Protein AF-A0A1S6QIV7-F1 (afdb_monomer_lite)

pLDDT: mean 93.59, std 6.15, range [60.75, 98.25]

Radius of gyration: 17.31 Å; chains: 1; bounding box: 36×32×49 Å

Sequence (116 aa):
MNVKSISDIPGWMFYPIKMWAVKDNFNFNFLVGMGMILLVLSFIAVWILVKRIGHPDERTSEIYLKAMSNALVVILVCEIIFPSTYLVNQFKLYKYGFAMIASAVYLFIRYRKEMR

Organism: NCBI:txid1138822

Structure (mmCIF, N/CA/C/O backbone):
data_AF-A0A1S6QIV7-F1
#
_entry.id   AF-A0A1S6QIV7-F1
#
loop_
_atom_site.group_PDB
_atom_site.id
_atom_site.type_symbol
_atom_site.label_atom_id
_atom_site.label_alt_id
_atom_site.label_comp_id
_atom_site.label_asym_id
_atom_site.label_entity_id
_atom_site.label_seq_id
_atom_site.pdbx_PDB_ins_code
_atom_site.Cartn_x
_atom_site.Cartn_y
_atom_site.Cartn_z
_atom_site.occupancy
_atom_site.B_iso_or_equiv
_atom_site.auth_seq_id
_atom_site.auth_comp_id
_atom_site.auth_asym_id
_atom_site.auth_atom_id
_atom_site.pdbx_PDB_model_num
ATOM 1 N N . MET A 1 1 ? 9.246 -10.894 -20.831 1.00 67.62 1 MET A N 1
ATOM 2 C CA . MET A 1 1 ? 9.967 -11.622 -19.762 1.00 67.62 1 MET A CA 1
ATOM 3 C C . MET A 1 1 ? 9.535 -13.078 -19.822 1.00 67.62 1 MET A C 1
ATOM 5 O O . MET A 1 1 ? 8.344 -13.302 -19.984 1.00 67.62 1 MET A O 1
ATOM 9 N N . ASN A 1 2 ? 10.468 -14.033 -19.798 1.00 76.06 2 ASN A N 1
ATOM 10 C CA . ASN A 1 2 ? 10.139 -15.463 -19.824 1.00 76.06 2 ASN A CA 1
ATOM 11 C C . ASN A 1 2 ? 10.109 -15.986 -18.380 1.00 76.06 2 ASN A C 1
ATOM 13 O O . ASN A 1 2 ? 11.046 -15.703 -17.636 1.00 76.06 2 ASN A O 1
ATOM 17 N N . VAL A 1 3 ? 9.041 -16.679 -17.988 1.00 82.56 3 VAL A N 1
ATOM 18 C CA . VAL A 1 3 ? 8.856 -17.205 -16.626 1.00 82.56 3 VAL A CA 1
ATOM 19 C C . VAL A 1 3 ? 9.515 -18.578 -16.562 1.00 82.56 3 VAL A C 1
ATOM 21 O O . VAL A 1 3 ? 9.069 -19.499 -17.241 1.00 82.56 3 VAL A O 1
ATOM 24 N N . LYS A 1 4 ? 10.593 -18.713 -15.783 1.00 84.19 4 LYS A N 1
ATOM 25 C CA . LYS A 1 4 ? 11.322 -19.983 -15.615 1.00 84.19 4 LYS A CA 1
ATOM 26 C C . LYS A 1 4 ? 11.082 -20.612 -14.244 1.00 84.19 4 LYS A C 1
ATOM 28 O O . LYS A 1 4 ? 11.223 -21.820 -14.097 1.00 84.19 4 LYS A O 1
ATOM 33 N N . S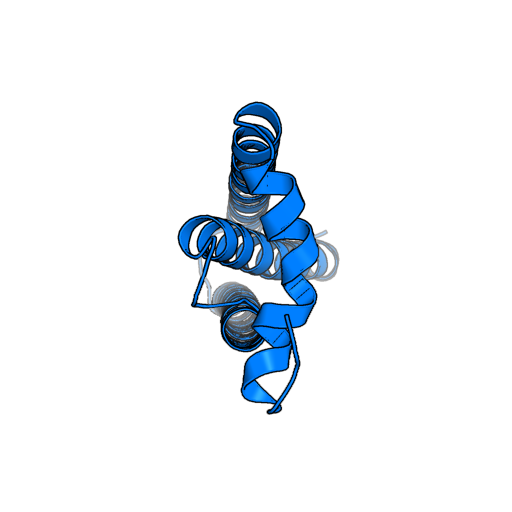ER A 1 5 ? 10.721 -19.800 -13.254 1.00 85.75 5 SER A N 1
ATOM 34 C CA . SER A 1 5 ? 10.485 -20.205 -11.868 1.00 85.75 5 SER A CA 1
ATOM 35 C C . SER A 1 5 ? 9.323 -19.421 -11.249 1.00 85.75 5 SER A C 1
ATOM 37 O O . SER A 1 5 ? 8.981 -18.330 -11.707 1.00 85.75 5 SER A O 1
ATOM 39 N N . ILE A 1 6 ? 8.753 -19.940 -10.155 1.00 82.62 6 ILE A N 1
ATOM 40 C CA . ILE A 1 6 ? 7.746 -19.243 -9.332 1.00 82.62 6 ILE A CA 1
ATOM 41 C C . ILE A 1 6 ? 8.281 -17.885 -8.846 1.00 82.62 6 ILE A C 1
ATOM 43 O O . ILE A 1 6 ? 7.536 -16.910 -8.780 1.00 82.62 6 ILE A O 1
ATOM 47 N N . SER A 1 7 ? 9.589 -17.788 -8.592 1.00 83.69 7 SER A N 1
ATOM 48 C CA . SER A 1 7 ? 10.262 -16.535 -8.224 1.00 83.69 7 SER A CA 1
ATOM 49 C C . SER A 1 7 ? 10.191 -15.448 -9.305 1.00 83.69 7 SER A C 1
ATOM 51 O O . SER A 1 7 ? 10.347 -14.271 -8.990 1.00 83.69 7 SER A O 1
ATOM 53 N N . ASP A 1 8 ? 9.942 -15.812 -10.568 1.00 86.38 8 ASP A N 1
ATOM 54 C CA . ASP A 1 8 ? 9.854 -14.859 -11.681 1.00 86.38 8 ASP A CA 1
ATOM 55 C C . ASP A 1 8 ? 8.446 -14.268 -11.837 1.00 86.38 8 ASP A C 1
ATOM 57 O O . ASP A 1 8 ? 8.273 -13.274 -12.546 1.00 86.38 8 ASP A O 1
ATOM 61 N N . ILE A 1 9 ? 7.437 -14.858 -11.181 1.00 88.00 9 ILE A N 1
ATOM 62 C CA . ILE A 1 9 ? 6.028 -14.470 -11.329 1.00 88.00 9 ILE A CA 1
ATOM 63 C C . ILE A 1 9 ? 5.797 -13.004 -10.927 1.00 88.00 9 ILE A C 1
ATOM 65 O O . ILE A 1 9 ? 5.221 -12.281 -11.744 1.00 88.00 9 ILE A O 1
ATOM 69 N N . PRO A 1 10 ? 6.278 -12.502 -9.766 1.00 87.19 10 PRO A N 1
ATOM 70 C CA . PRO A 1 10 ? 6.180 -11.079 -9.420 1.00 87.19 10 PRO A CA 1
ATOM 71 C C . PRO A 1 10 ? 6.758 -10.155 -10.502 1.00 87.19 10 PRO A C 1
ATOM 73 O O . PRO A 1 10 ? 6.118 -9.202 -10.946 1.00 87.19 10 PRO A O 1
ATOM 76 N N . GLY A 1 11 ? 7.962 -10.470 -10.988 1.00 89.31 11 GLY A N 1
ATOM 77 C CA . GLY A 1 11 ? 8.642 -9.694 -12.028 1.00 89.31 11 GLY A CA 1
ATOM 78 C C . GLY A 1 11 ? 7.954 -9.756 -13.391 1.00 89.31 11 GLY A C 1
ATOM 79 O O . GLY A 1 11 ? 8.050 -8.818 -14.173 1.00 89.31 11 GLY A O 1
ATOM 80 N N . TRP A 1 12 ? 7.245 -10.837 -13.698 1.00 91.44 12 TRP A N 1
ATOM 81 C CA . TRP A 1 12 ? 6.476 -10.945 -14.932 1.00 91.44 12 TRP A CA 1
ATOM 82 C C . TRP A 1 12 ? 5.130 -10.217 -14.832 1.00 91.44 12 TRP A C 1
ATOM 84 O O . TRP A 1 12 ? 4.778 -9.455 -15.733 1.00 91.44 12 TRP A O 1
ATOM 94 N N . MET A 1 13 ? 4.419 -10.378 -13.713 1.00 92.25 13 MET A N 1
ATOM 95 C CA . MET A 1 13 ? 3.088 -9.808 -13.484 1.00 92.25 13 MET A CA 1
ATOM 96 C C . MET A 1 13 ? 3.087 -8.277 -13.559 1.00 92.25 13 MET A C 1
ATOM 98 O O . MET A 1 13 ? 2.193 -7.678 -14.152 1.00 92.25 13 MET A O 1
ATOM 102 N N . PHE A 1 14 ? 4.122 -7.634 -13.016 1.00 93.62 14 PHE A N 1
ATOM 103 C CA . PHE A 1 14 ? 4.255 -6.175 -13.025 1.00 93.62 14 PHE A CA 1
ATOM 104 C C . PHE A 1 14 ? 5.084 -5.639 -14.202 1.00 93.62 14 PHE A C 1
ATOM 106 O O . PHE A 1 14 ? 5.338 -4.434 -14.286 1.00 93.62 14 PHE A O 1
ATOM 113 N N . TYR A 1 15 ? 5.531 -6.506 -15.114 1.00 93.69 15 TYR A N 1
ATOM 114 C CA . TYR A 1 15 ? 6.345 -6.102 -16.259 1.00 93.69 15 TYR A CA 1
ATOM 115 C C . TYR A 1 15 ? 5.628 -5.108 -17.191 1.00 93.69 15 TYR A C 1
ATOM 117 O O . TYR A 1 15 ? 6.270 -4.150 -17.626 1.00 93.69 15 TYR A O 1
ATOM 125 N N . PRO A 1 16 ? 4.313 -5.238 -17.470 1.00 94.75 16 PRO A N 1
ATOM 126 C CA . PRO A 1 16 ? 3.597 -4.247 -18.274 1.00 94.75 16 PRO A CA 1
ATOM 127 C C . PRO A 1 16 ? 3.629 -2.842 -17.656 1.00 94.75 16 PRO A C 1
ATOM 129 O O . PRO A 1 16 ? 3.856 -1.869 -18.372 1.00 94.75 16 PRO A O 1
ATOM 132 N N . ILE A 1 17 ? 3.496 -2.734 -16.326 1.00 94.50 17 ILE A N 1
ATOM 133 C CA . ILE A 1 17 ? 3.583 -1.451 -15.605 1.00 94.50 17 ILE A CA 1
ATOM 134 C C . ILE A 1 17 ? 4.979 -0.848 -15.754 1.00 94.50 17 ILE A C 1
ATOM 136 O O . ILE A 1 17 ? 5.102 0.350 -15.993 1.00 94.50 17 ILE A O 1
ATOM 140 N N . LYS A 1 18 ? 6.033 -1.671 -15.680 1.00 94.88 18 LYS A N 1
ATOM 141 C CA . LYS A 1 18 ? 7.404 -1.220 -15.948 1.00 94.88 18 LYS A CA 1
ATOM 142 C C . LYS A 1 18 ? 7.536 -0.634 -17.349 1.00 94.88 18 LYS A C 1
ATOM 144 O O . LYS A 1 18 ? 8.048 0.471 -17.497 1.00 94.88 18 LYS A O 1
ATOM 149 N N . MET A 1 19 ? 7.097 -1.375 -18.364 1.00 96.38 19 MET A N 1
ATOM 150 C CA . MET A 1 19 ? 7.224 -0.946 -19.758 1.00 96.38 19 MET A CA 1
ATOM 151 C C . MET A 1 19 ? 6.450 0.344 -20.021 1.00 96.38 19 MET A C 1
ATOM 153 O O . MET A 1 19 ? 6.955 1.229 -20.704 1.00 96.38 19 MET A O 1
ATOM 157 N N . TRP A 1 20 ? 5.261 0.473 -19.435 1.00 97.00 20 TRP A N 1
ATOM 158 C CA . TRP A 1 20 ? 4.457 1.685 -19.524 1.00 97.00 20 TRP A CA 1
ATOM 159 C C . TRP A 1 20 ? 5.119 2.878 -18.817 1.00 97.00 20 TRP A C 1
ATOM 161 O O . TRP A 1 20 ? 5.252 3.946 -19.412 1.00 97.00 20 TRP A O 1
ATOM 171 N N . ALA A 1 21 ? 5.604 2.689 -17.587 1.00 95.88 21 ALA A N 1
ATOM 172 C CA . ALA A 1 21 ? 6.214 3.757 -16.798 1.00 95.88 21 ALA A CA 1
ATOM 173 C C . ALA A 1 21 ? 7.535 4.261 -17.396 1.00 95.88 21 ALA A C 1
ATOM 175 O O . ALA A 1 21 ? 7.817 5.447 -17.324 1.00 95.88 21 ALA A O 1
ATOM 176 N N . VAL A 1 22 ? 8.343 3.378 -17.993 1.00 94.56 22 VAL A N 1
ATOM 177 C CA . VAL A 1 22 ? 9.641 3.743 -18.595 1.00 94.56 22 VAL A CA 1
ATOM 178 C C . VAL A 1 22 ? 9.484 4.340 -20.000 1.00 94.56 22 VAL A C 1
ATOM 180 O O . VAL A 1 22 ? 10.423 4.944 -20.509 1.00 94.56 22 VAL A O 1
ATOM 183 N N . LYS A 1 23 ? 8.308 4.200 -20.629 1.00 96.44 23 LYS A N 1
ATOM 184 C CA . LYS A 1 23 ? 8.055 4.687 -21.993 1.00 96.44 23 LYS A CA 1
ATOM 185 C C . LYS A 1 23 ? 8.333 6.185 -22.145 1.00 96.44 23 LYS A C 1
ATOM 187 O O . LYS A 1 23 ? 8.876 6.597 -23.165 1.00 96.44 23 LYS A O 1
ATOM 192 N N . ASP A 1 24 ? 7.954 6.980 -21.151 1.00 95.44 24 ASP A N 1
ATOM 193 C CA . ASP A 1 24 ? 8.199 8.416 -21.118 1.00 95.44 24 ASP A CA 1
ATOM 194 C C . ASP A 1 24 ? 8.170 8.946 -19.673 1.00 95.44 24 ASP A C 1
ATOM 196 O O . ASP A 1 24 ? 7.650 8.310 -18.750 1.00 95.44 24 ASP A O 1
ATOM 200 N N . ASN A 1 25 ? 8.734 10.140 -19.477 1.00 96.50 25 ASN A N 1
ATOM 201 C CA . ASN A 1 25 ? 8.804 10.782 -18.162 1.00 96.50 25 ASN A CA 1
ATOM 202 C C . ASN A 1 25 ? 7.418 11.121 -17.596 1.00 96.50 25 ASN A C 1
ATOM 204 O O . ASN A 1 25 ? 7.258 11.198 -16.379 1.00 96.50 25 ASN A O 1
ATOM 208 N N . PHE A 1 26 ? 6.420 11.336 -18.458 1.00 97.56 26 PHE A N 1
ATOM 209 C CA . PHE A 1 26 ? 5.068 11.663 -18.022 1.00 97.56 26 PHE A CA 1
ATOM 210 C C . PHE A 1 26 ? 4.423 10.467 -17.313 1.00 97.56 26 PHE A C 1
ATOM 212 O O . PHE A 1 26 ? 3.942 10.620 -16.194 1.00 97.56 26 PHE A O 1
ATOM 219 N N . ASN A 1 27 ? 4.499 9.268 -17.891 1.00 97.62 27 ASN A N 1
ATOM 220 C CA . ASN A 1 27 ? 3.973 8.036 -17.303 1.00 97.62 27 ASN A CA 1
ATOM 221 C C . ASN A 1 27 ? 4.685 7.695 -15.993 1.00 97.62 27 ASN A C 1
ATOM 223 O O . ASN A 1 27 ? 4.039 7.325 -15.011 1.00 97.62 27 ASN A O 1
ATOM 227 N N . PHE A 1 28 ? 6.010 7.863 -15.945 1.00 96.88 28 PHE A N 1
ATOM 228 C CA . PHE A 1 28 ? 6.766 7.681 -14.708 1.00 96.88 28 PHE A CA 1
ATOM 229 C C . PHE A 1 28 ? 6.301 8.644 -13.608 1.00 96.88 28 PHE A C 1
ATOM 231 O O . PHE A 1 28 ? 5.997 8.217 -12.492 1.00 96.88 28 PHE A O 1
ATOM 238 N N . ASN A 1 29 ? 6.194 9.937 -13.924 1.00 97.50 29 ASN A N 1
ATOM 239 C CA . ASN A 1 29 ? 5.727 10.948 -12.977 1.00 97.50 29 ASN A CA 1
ATOM 240 C C . ASN A 1 29 ? 4.276 10.707 -12.558 1.00 97.50 29 ASN A C 1
ATOM 242 O O . ASN A 1 29 ? 3.933 10.927 -11.400 1.00 97.50 29 ASN A O 1
ATOM 246 N N . PHE A 1 30 ? 3.439 10.204 -13.462 1.00 97.25 30 PHE A N 1
ATOM 247 C CA . PHE A 1 30 ? 2.063 9.834 -13.162 1.00 97.25 30 PHE A CA 1
ATOM 248 C C . PHE A 1 30 ? 1.994 8.656 -12.182 1.00 97.25 30 PHE A C 1
ATOM 250 O O . PHE A 1 30 ? 1.246 8.713 -11.207 1.00 97.25 30 PHE A O 1
ATOM 257 N N . LEU A 1 31 ? 2.824 7.622 -12.376 1.00 97.44 31 LEU A N 1
ATOM 258 C CA . LEU A 1 31 ? 2.952 6.502 -11.438 1.00 97.44 31 LEU A CA 1
ATOM 259 C C . LEU A 1 31 ? 3.356 6.999 -10.042 1.00 97.44 31 LEU A C 1
ATOM 261 O O . LEU A 1 31 ? 2.715 6.679 -9.044 1.00 97.44 31 LEU A O 1
ATOM 265 N N . VAL A 1 32 ? 4.400 7.824 -9.964 1.00 97.44 32 VAL A N 1
ATOM 266 C CA . VAL A 1 32 ? 4.864 8.379 -8.684 1.00 97.44 32 VAL A CA 1
ATOM 267 C C . VAL A 1 32 ? 3.789 9.269 -8.054 1.00 97.44 32 VAL A C 1
ATOM 269 O O . VAL A 1 32 ? 3.492 9.124 -6.870 1.00 97.44 32 VAL A O 1
ATOM 272 N N . GLY A 1 33 ? 3.170 10.151 -8.839 1.00 97.88 33 GLY A N 1
ATOM 273 C CA . GLY A 1 33 ? 2.141 11.083 -8.384 1.00 97.88 33 GLY A CA 1
ATOM 274 C C . GLY A 1 33 ? 0.922 10.373 -7.802 1.00 97.88 33 GLY A C 1
ATOM 275 O O . GLY A 1 33 ? 0.487 10.708 -6.702 1.00 97.88 33 GLY A O 1
ATOM 276 N N . MET A 1 34 ? 0.419 9.335 -8.474 1.00 97.25 34 MET A N 1
ATOM 277 C CA . MET A 1 34 ? -0.671 8.513 -7.941 1.00 97.25 34 MET A CA 1
ATOM 278 C C . MET A 1 34 ? -0.279 7.806 -6.643 1.00 97.25 34 MET A C 1
ATOM 280 O O . MET A 1 34 ? -1.066 7.792 -5.697 1.00 97.25 34 MET A O 1
ATOM 284 N N . GLY A 1 35 ? 0.931 7.242 -6.572 1.00 97.38 35 GLY A N 1
ATOM 285 C CA . GLY A 1 35 ? 1.435 6.621 -5.346 1.00 97.38 35 GLY A CA 1
ATOM 286 C C . GLY A 1 35 ? 1.524 7.612 -4.181 1.00 97.38 35 GLY A C 1
ATOM 287 O O . GLY A 1 35 ? 1.161 7.276 -3.054 1.00 97.38 35 GLY A O 1
ATOM 288 N N . MET A 1 36 ? 1.936 8.854 -4.450 1.00 97.75 36 MET A N 1
ATOM 289 C CA . MET A 1 36 ? 2.011 9.913 -3.440 1.00 97.75 36 MET A CA 1
ATOM 290 C C . MET A 1 36 ? 0.624 10.332 -2.955 1.00 97.75 36 MET A C 1
ATOM 292 O O . MET A 1 36 ? 0.410 10.428 -1.749 1.00 97.75 36 MET A O 1
ATOM 296 N N . ILE A 1 37 ? -0.334 10.526 -3.867 1.00 98.19 37 ILE A N 1
ATOM 297 C CA . ILE A 1 37 ? -1.724 10.843 -3.509 1.00 98.19 37 ILE A CA 1
ATOM 298 C C . ILE A 1 37 ? -2.315 9.721 -2.649 1.00 98.19 37 ILE A C 1
ATOM 300 O O . ILE A 1 37 ? -2.904 9.997 -1.606 1.00 98.19 37 ILE A O 1
ATOM 304 N N . LEU A 1 38 ? -2.109 8.459 -3.038 1.00 97.88 38 LEU A N 1
ATOM 305 C CA . LEU A 1 38 ? -2.555 7.294 -2.274 1.00 97.88 38 LEU A CA 1
ATOM 306 C C . LEU A 1 38 ? -1.989 7.308 -0.847 1.00 97.88 38 LEU A C 1
ATOM 308 O O . LEU A 1 38 ? -2.736 7.158 0.122 1.00 97.88 38 LEU A O 1
ATOM 312 N N . LEU A 1 39 ? -0.676 7.513 -0.708 1.00 97.19 39 LEU A N 1
ATOM 313 C CA . LEU A 1 39 ? -0.015 7.549 0.593 1.00 97.19 39 LEU A CA 1
ATOM 314 C C . LEU A 1 39 ? -0.546 8.701 1.458 1.00 97.19 39 LEU A C 1
ATOM 316 O O . LEU A 1 39 ? -0.911 8.485 2.609 1.00 97.19 39 LEU A O 1
ATOM 320 N N . VAL A 1 40 ? -0.646 9.910 0.905 1.00 98.19 40 VAL A N 1
ATOM 321 C CA . VAL A 1 40 ? -1.100 11.093 1.650 1.00 98.19 40 VAL A CA 1
ATOM 322 C C . VAL A 1 40 ? -2.558 10.948 2.086 1.00 98.19 40 VAL A C 1
ATOM 324 O O . VAL A 1 40 ? -2.868 11.160 3.257 1.00 98.19 40 VAL A O 1
ATOM 327 N N . LEU A 1 41 ? -3.457 10.544 1.185 1.00 98.25 41 LEU A N 1
ATOM 328 C CA . LEU A 1 41 ? -4.874 10.375 1.517 1.00 98.25 41 LEU A CA 1
ATOM 329 C C . LEU A 1 41 ? -5.090 9.261 2.544 1.00 98.25 41 LEU A C 1
ATOM 331 O O . LEU A 1 41 ? -5.881 9.428 3.473 1.00 98.25 41 LEU A O 1
ATOM 335 N N . SER A 1 42 ? -4.371 8.144 2.412 1.00 97.69 42 SER A N 1
ATOM 336 C CA . SER A 1 42 ? -4.454 7.047 3.379 1.00 97.69 42 SER A CA 1
ATOM 337 C C . SER A 1 42 ? -3.920 7.448 4.756 1.00 97.69 42 SER A C 1
ATOM 339 O O . SER A 1 42 ? -4.569 7.163 5.764 1.00 97.69 42 SER A O 1
ATOM 341 N N . PHE A 1 43 ? -2.815 8.193 4.813 1.00 97.75 43 PHE A N 1
ATOM 342 C CA . PHE A 1 43 ? -2.287 8.748 6.056 1.00 97.75 43 PHE A CA 1
ATOM 343 C C . PHE A 1 43 ? -3.281 9.703 6.727 1.00 97.75 43 PHE A C 1
ATOM 345 O O . PHE A 1 43 ? -3.567 9.560 7.916 1.00 97.75 43 PHE A O 1
ATOM 352 N N . ILE A 1 44 ? -3.855 10.643 5.965 1.00 98.25 44 ILE A N 1
ATOM 353 C CA . ILE A 1 44 ? -4.867 11.582 6.471 1.00 98.25 44 ILE A CA 1
ATOM 354 C C . ILE A 1 44 ? -6.078 10.815 7.019 1.00 98.25 44 ILE A C 1
ATOM 356 O O . ILE A 1 44 ? -6.569 11.143 8.099 1.00 98.25 44 ILE A O 1
ATOM 360 N N . ALA A 1 45 ? -6.539 9.771 6.324 1.00 97.75 45 ALA A N 1
ATOM 361 C CA . ALA A 1 45 ? -7.659 8.952 6.778 1.00 97.75 45 ALA A CA 1
ATOM 362 C C . ALA A 1 45 ? -7.368 8.261 8.121 1.00 97.75 45 ALA A C 1
ATOM 364 O O . ALA A 1 45 ? -8.183 8.354 9.041 1.00 97.75 45 ALA A O 1
ATOM 365 N N . VAL A 1 46 ? -6.196 7.628 8.265 1.00 97.62 46 VAL A N 1
ATOM 366 C CA . VAL A 1 46 ? -5.762 7.033 9.541 1.00 97.62 46 VAL A CA 1
ATOM 367 C C . VAL A 1 46 ? -5.698 8.100 10.630 1.00 97.62 46 VAL A C 1
ATOM 369 O O . VAL A 1 46 ? -6.248 7.900 11.709 1.00 97.62 46 VAL A O 1
ATOM 372 N N . TRP A 1 47 ? -5.091 9.254 10.350 1.00 97.19 47 TRP A N 1
ATOM 373 C CA . TRP A 1 47 ? -4.946 10.337 11.322 1.00 97.19 47 TRP A CA 1
ATOM 374 C C . TRP A 1 47 ? -6.294 10.865 11.828 1.00 97.19 47 TRP A C 1
ATOM 376 O O . TRP A 1 47 ? -6.481 11.021 13.036 1.00 97.19 47 TRP A O 1
ATOM 386 N N . ILE A 1 48 ? -7.259 11.085 10.928 1.00 97.31 48 ILE A N 1
ATOM 387 C CA . ILE A 1 48 ? -8.623 11.495 11.294 1.00 97.31 48 ILE A CA 1
ATOM 388 C C . ILE A 1 48 ? -9.284 10.429 12.174 1.00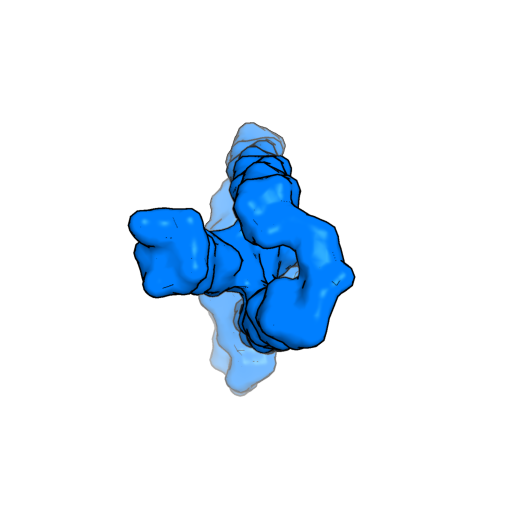 97.31 48 ILE A C 1
ATOM 390 O O . ILE A 1 48 ? -9.911 10.771 13.176 1.00 97.31 48 ILE A O 1
ATOM 394 N N . LEU A 1 49 ? -9.157 9.147 11.819 1.00 96.25 49 LEU A N 1
ATOM 395 C CA . LEU A 1 49 ? -9.782 8.048 12.559 1.00 96.25 49 LEU A CA 1
ATOM 396 C C . LEU A 1 49 ? -9.173 7.863 13.947 1.00 96.25 49 LEU A C 1
ATOM 398 O O . LEU A 1 49 ? -9.919 7.754 14.913 1.00 96.25 49 LEU A O 1
ATOM 402 N N . VAL A 1 50 ? -7.846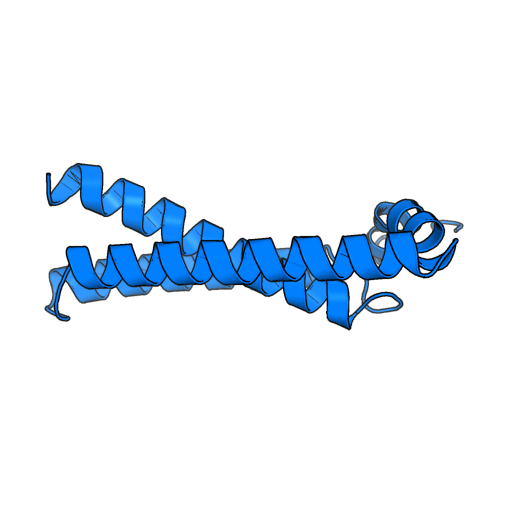 7.909 14.065 1.00 94.94 50 VAL A N 1
ATOM 403 C CA . VAL A 1 50 ? -7.147 7.863 15.357 1.00 94.94 50 VAL A CA 1
ATOM 404 C C . VAL A 1 50 ? -7.591 9.030 16.241 1.00 94.94 50 VAL A C 1
ATOM 406 O O . VAL A 1 50 ? -7.962 8.826 17.393 1.00 94.94 50 VAL A O 1
ATOM 409 N N . LYS A 1 51 ? -7.664 10.252 15.693 1.00 94.38 51 LYS A N 1
ATOM 410 C CA . LYS A 1 51 ? -8.174 11.410 16.444 1.00 94.38 51 LYS A CA 1
ATOM 411 C C . LYS A 1 51 ? -9.625 11.251 16.894 1.00 94.38 51 LYS A C 1
ATOM 413 O O . LYS A 1 51 ? -9.968 11.723 17.971 1.00 94.38 51 LYS A O 1
ATOM 418 N N . ARG A 1 52 ? -10.477 10.626 16.078 1.00 92.69 52 ARG A N 1
ATOM 419 C CA . ARG A 1 52 ? -11.889 10.391 16.419 1.00 92.69 52 ARG A CA 1
ATOM 420 C C . ARG A 1 52 ? -12.088 9.284 17.450 1.00 92.69 52 ARG A C 1
ATOM 422 O O . ARG A 1 52 ? -13.040 9.369 18.213 1.00 92.69 52 ARG A O 1
ATOM 429 N N . ILE A 1 53 ? -11.236 8.263 17.442 1.00 92.44 53 ILE A N 1
ATOM 430 C CA . ILE A 1 53 ? -11.274 7.150 18.399 1.00 92.44 53 ILE A CA 1
ATOM 431 C C . ILE A 1 53 ? -10.792 7.614 19.778 1.00 92.44 53 ILE A C 1
ATOM 433 O O . ILE A 1 53 ? -11.389 7.245 20.786 1.00 92.44 53 ILE A O 1
ATOM 437 N N . GLY A 1 54 ? -9.769 8.470 19.820 1.00 90.12 54 GLY A N 1
ATOM 438 C CA . GLY A 1 54 ? -9.302 9.107 21.048 1.00 90.12 54 GLY A CA 1
ATOM 439 C C . GLY A 1 54 ? -8.035 8.483 21.631 1.00 90.12 54 GLY A C 1
ATOM 440 O O . GLY A 1 54 ? -7.283 7.781 20.950 1.00 90.12 54 GLY A O 1
ATOM 441 N N . HIS A 1 55 ? -7.757 8.830 22.887 1.00 88.94 55 HIS A N 1
ATOM 442 C CA . HIS A 1 55 ? -6.513 8.470 23.567 1.00 88.94 55 HIS A CA 1
ATOM 443 C C . HIS A 1 55 ? -6.443 6.964 23.873 1.00 88.94 55 HIS A C 1
ATOM 445 O O . HIS A 1 55 ? -7.494 6.360 24.080 1.00 88.94 55 HIS A O 1
ATOM 451 N N . PRO A 1 56 ? -5.240 6.362 23.932 1.00 86.88 56 PRO A N 1
ATOM 452 C CA . PRO A 1 56 ? -5.085 4.960 24.296 1.00 86.88 56 PRO A CA 1
ATOM 453 C C . PRO A 1 56 ? -5.583 4.686 25.722 1.00 86.88 56 PRO A C 1
ATOM 455 O O . PRO A 1 56 ? -5.052 5.210 26.697 1.00 86.88 56 PRO A O 1
ATOM 458 N N . ASP A 1 57 ? -6.588 3.831 25.810 1.00 89.25 57 ASP A N 1
ATOM 459 C CA . ASP A 1 57 ? -7.065 3.105 26.985 1.00 89.25 57 ASP A CA 1
ATOM 460 C C . ASP A 1 57 ? -6.975 1.591 26.690 1.00 89.25 57 ASP A C 1
ATOM 462 O O . ASP A 1 57 ? -6.524 1.197 25.607 1.00 89.25 57 ASP A O 1
ATOM 466 N N . GLU A 1 58 ? -7.373 0.717 27.621 1.00 85.62 58 GLU A N 1
ATOM 467 C CA . GLU A 1 58 ? -7.296 -0.743 27.416 1.00 85.62 58 GLU A CA 1
ATOM 468 C C . GLU A 1 58 ? -8.024 -1.193 26.134 1.00 85.62 58 GLU A C 1
ATOM 470 O O . GLU A 1 58 ? -7.500 -1.986 25.351 1.00 85.62 58 GLU A O 1
ATOM 475 N N . ARG A 1 59 ? -9.196 -0.611 25.849 1.00 87.25 59 ARG A N 1
ATOM 476 C CA . ARG A 1 59 ? -10.033 -0.967 24.695 1.00 87.25 59 ARG A CA 1
ATOM 477 C C . ARG A 1 59 ? -9.465 -0.451 23.371 1.00 87.25 59 ARG A C 1
ATOM 479 O O . ARG A 1 59 ? -9.365 -1.186 22.390 1.00 87.25 59 ARG A O 1
ATOM 486 N N . THR A 1 60 ? -9.132 0.830 23.304 1.00 90.00 60 THR A N 1
ATOM 487 C CA . THR A 1 60 ? -8.636 1.488 22.088 1.00 90.00 60 THR A CA 1
ATOM 488 C C . THR A 1 60 ? -7.237 1.008 21.720 1.00 90.00 60 THR A C 1
ATOM 490 O O . THR A 1 60 ? -6.939 0.890 20.531 1.00 90.00 60 THR A O 1
ATOM 493 N N . SER A 1 61 ? -6.417 0.616 22.701 1.00 92.88 61 SER A N 1
ATOM 494 C CA . SER A 1 61 ? -5.112 -0.009 22.454 1.00 92.88 61 SER A CA 1
ATOM 495 C C . SER A 1 61 ? -5.245 -1.316 21.673 1.00 92.88 61 SER A C 1
ATOM 497 O O . SER A 1 61 ? -4.513 -1.525 20.705 1.00 92.88 61 SER A O 1
ATOM 499 N N . GLU A 1 62 ? -6.229 -2.164 21.997 1.00 93.81 62 GLU A N 1
ATOM 500 C CA . GLU A 1 62 ? -6.506 -3.364 21.198 1.00 93.81 62 GLU A CA 1
ATOM 501 C C . GLU A 1 62 ? -6.960 -3.040 19.770 1.00 93.81 62 GLU A C 1
ATOM 503 O O . GLU A 1 62 ? -6.604 -3.748 18.821 1.00 93.81 62 GLU A O 1
ATOM 508 N N . ILE A 1 63 ? -7.766 -1.987 19.598 1.00 94.25 63 ILE A N 1
ATOM 509 C CA . ILE A 1 63 ? -8.227 -1.547 18.277 1.00 94.25 63 ILE A CA 1
ATOM 510 C C . ILE A 1 63 ? -7.027 -1.106 17.436 1.00 94.25 63 ILE A C 1
ATOM 512 O O . ILE A 1 63 ? -6.889 -1.552 16.294 1.00 94.25 63 ILE A O 1
ATOM 516 N N . TYR A 1 64 ? -6.137 -0.286 17.997 1.00 95.00 64 TYR A N 1
ATOM 517 C CA . TYR A 1 64 ? -4.923 0.155 17.317 1.00 95.00 64 TYR A CA 1
ATOM 518 C C . TYR A 1 64 ? -3.979 -1.008 17.013 1.00 95.00 64 TYR A C 1
ATOM 520 O O . TYR A 1 64 ? -3.464 -1.086 15.898 1.00 95.00 64 TYR A O 1
ATOM 528 N N . LEU A 1 65 ? -3.816 -1.958 17.938 1.00 96.12 65 LEU A N 1
ATOM 529 C CA . LEU A 1 65 ? -2.993 -3.148 17.723 1.00 96.12 65 LEU A CA 1
ATOM 530 C C . LEU A 1 65 ? -3.507 -3.991 16.550 1.00 96.12 65 LEU A C 1
ATOM 532 O O . LEU A 1 65 ? -2.729 -4.367 15.676 1.00 96.12 65 LEU A O 1
ATOM 536 N N . LYS A 1 66 ? -4.820 -4.242 16.486 1.00 96.00 66 LYS A N 1
ATOM 537 C CA . LYS A 1 66 ? -5.450 -4.988 15.382 1.00 96.00 66 LYS A CA 1
ATOM 538 C C . LYS A 1 66 ? -5.382 -4.223 14.051 1.00 96.00 66 LYS A C 1
ATOM 540 O O . LYS A 1 66 ? -5.252 -4.825 12.988 1.00 96.00 66 LYS A O 1
ATOM 545 N N . ALA A 1 67 ? -5.430 -2.891 14.088 1.00 96.62 67 ALA A N 1
ATOM 546 C CA . ALA A 1 67 ? -5.227 -2.068 12.898 1.00 96.62 67 ALA A CA 1
ATOM 547 C C . ALA A 1 67 ? -3.780 -2.169 12.376 1.00 96.62 67 ALA A C 1
ATOM 549 O O . ALA A 1 67 ? -3.557 -2.336 11.176 1.00 96.62 67 ALA A O 1
ATOM 550 N N . MET A 1 68 ? -2.796 -2.115 13.280 1.00 96.12 68 MET A N 1
ATOM 551 C CA . MET A 1 68 ? -1.378 -2.266 12.944 1.00 96.12 68 MET A CA 1
ATOM 552 C C . MET A 1 68 ? -1.038 -3.682 12.481 1.00 96.12 68 MET A C 1
ATOM 554 O O . MET A 1 68 ? -0.266 -3.832 11.536 1.00 96.12 68 MET A O 1
ATOM 558 N N . SER A 1 69 ? -1.626 -4.719 13.085 1.00 97.25 69 SER A N 1
ATOM 559 C CA . SER A 1 69 ? -1.417 -6.100 12.641 1.00 97.25 69 SER A CA 1
ATOM 560 C C . SER A 1 69 ? -1.943 -6.310 11.220 1.00 97.25 69 SER A C 1
ATOM 562 O O . SER A 1 69 ? -1.243 -6.891 10.395 1.00 97.25 69 SER A O 1
ATOM 564 N N . ASN A 1 70 ? -3.108 -5.746 10.882 1.00 96.50 70 ASN A N 1
ATOM 565 C CA . ASN A 1 70 ? -3.614 -5.749 9.509 1.00 96.50 70 ASN A CA 1
ATOM 566 C C . ASN A 1 70 ? -2.671 -5.023 8.540 1.00 96.50 70 ASN A C 1
ATOM 568 O O . ASN A 1 70 ? -2.392 -5.538 7.457 1.00 96.50 70 ASN A O 1
ATOM 572 N N . ALA A 1 71 ? -2.147 -3.853 8.921 1.00 97.81 71 ALA A N 1
ATOM 573 C CA . ALA A 1 71 ? -1.166 -3.140 8.106 1.00 97.81 71 ALA A CA 1
ATOM 574 C C . ALA A 1 71 ? 0.106 -3.976 7.885 1.00 97.81 71 ALA A C 1
ATOM 576 O O . ALA A 1 71 ? 0.601 -4.051 6.762 1.00 97.81 71 ALA A O 1
ATOM 577 N N . LEU A 1 72 ? 0.602 -4.652 8.928 1.00 97.94 72 LEU A N 1
ATOM 578 C CA . LEU A 1 72 ? 1.768 -5.531 8.850 1.00 97.94 72 LEU A CA 1
ATOM 579 C C . LEU A 1 72 ? 1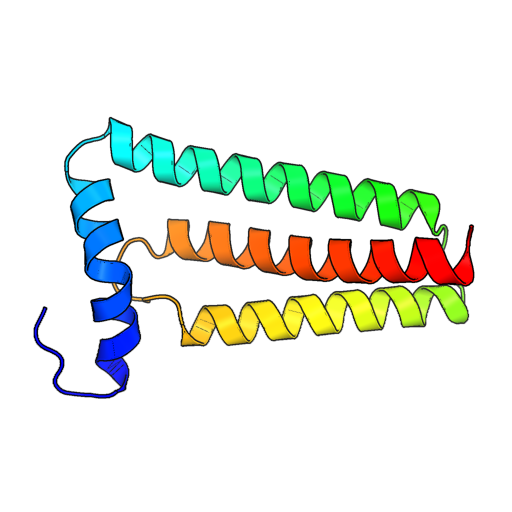.530 -6.708 7.896 1.00 97.94 72 LEU A C 1
ATOM 581 O O . LEU A 1 72 ? 2.379 -6.980 7.050 1.00 97.94 72 LEU A O 1
ATOM 585 N N . VAL A 1 73 ? 0.368 -7.365 7.976 1.00 98.00 73 VAL A N 1
ATOM 586 C CA . VAL A 1 73 ? -0.003 -8.448 7.048 1.00 98.00 73 VAL A CA 1
ATOM 587 C C . VAL A 1 73 ? 0.031 -7.950 5.604 1.00 98.00 73 VAL A C 1
ATOM 589 O O . VAL A 1 73 ? 0.617 -8.603 4.743 1.00 98.00 73 VAL A O 1
ATOM 592 N N . VAL A 1 74 ? -0.524 -6.766 5.332 1.00 97.81 74 VAL A N 1
ATOM 593 C CA . VAL A 1 74 ? -0.505 -6.184 3.982 1.00 97.81 74 VAL A CA 1
ATOM 594 C C . VAL A 1 74 ? 0.912 -5.853 3.518 1.00 97.81 74 VAL A C 1
ATOM 596 O O . VAL A 1 74 ? 1.232 -6.105 2.358 1.00 97.81 74 VAL A O 1
ATOM 599 N N . ILE A 1 75 ? 1.785 -5.358 4.402 1.00 97.88 75 ILE A N 1
ATOM 600 C CA . ILE A 1 75 ? 3.203 -5.126 4.084 1.00 97.88 75 ILE A CA 1
ATOM 601 C C . ILE A 1 75 ? 3.883 -6.432 3.665 1.00 97.88 75 ILE A C 1
ATOM 603 O O . ILE A 1 75 ? 4.564 -6.443 2.642 1.00 97.88 75 ILE A O 1
ATOM 607 N N . LEU A 1 76 ? 3.683 -7.519 4.416 1.00 97.50 76 LEU A N 1
ATOM 608 C CA . LEU A 1 76 ? 4.282 -8.824 4.116 1.00 97.50 76 LEU A CA 1
ATOM 609 C C . LEU A 1 76 ? 3.767 -9.396 2.792 1.00 97.50 76 LEU A C 1
ATOM 611 O O . LEU A 1 76 ? 4.553 -9.855 1.970 1.00 97.50 76 LEU A O 1
ATOM 615 N N . VAL A 1 77 ? 2.458 -9.308 2.550 1.00 96.75 77 VAL A N 1
ATOM 616 C CA . VAL A 1 77 ? 1.850 -9.735 1.283 1.00 96.75 77 VAL A CA 1
ATOM 617 C C . VAL A 1 77 ? 2.413 -8.928 0.110 1.00 96.75 77 VAL A C 1
ATOM 619 O O . VAL A 1 77 ? 2.784 -9.501 -0.912 1.00 96.75 77 VAL A O 1
ATOM 622 N N . CYS A 1 78 ? 2.546 -7.608 0.260 1.00 95.81 78 CYS A N 1
ATOM 623 C CA . CYS A 1 78 ? 3.149 -6.758 -0.765 1.00 95.81 78 CYS A CA 1
ATOM 624 C C . CYS A 1 78 ? 4.628 -7.085 -1.005 1.00 95.81 78 CYS A C 1
ATOM 626 O O . CYS A 1 78 ? 5.074 -6.989 -2.141 1.00 95.81 78 CYS A O 1
ATOM 628 N N . GLU A 1 79 ? 5.386 -7.477 0.022 1.00 93.75 79 GLU A N 1
ATOM 629 C CA . GLU A 1 79 ? 6.796 -7.869 -0.128 1.00 93.75 79 GLU A CA 1
ATOM 630 C C . GLU A 1 79 ? 6.954 -9.137 -0.979 1.00 93.75 79 GLU A C 1
ATOM 632 O O . GLU A 1 79 ? 7.902 -9.253 -1.749 1.00 93.75 79 GLU A O 1
ATOM 637 N N . ILE A 1 80 ? 6.000 -10.065 -0.878 1.00 92.88 80 ILE A N 1
ATOM 638 C CA . ILE A 1 80 ? 5.978 -11.297 -1.677 1.00 92.88 80 ILE A CA 1
ATOM 639 C C . ILE A 1 80 ? 5.530 -11.006 -3.118 1.00 92.88 80 ILE A C 1
ATOM 641 O O . ILE A 1 80 ? 6.035 -11.605 -4.067 1.00 92.88 80 ILE A O 1
ATOM 645 N N . ILE A 1 81 ? 4.557 -10.105 -3.284 1.00 93.38 81 ILE A N 1
ATOM 646 C CA . ILE A 1 81 ? 3.903 -9.843 -4.571 1.00 93.38 81 ILE A CA 1
ATOM 647 C C . ILE A 1 81 ? 4.681 -8.845 -5.434 1.00 93.38 81 ILE A C 1
ATOM 649 O O . ILE A 1 81 ? 4.677 -8.978 -6.657 1.00 93.38 81 ILE A O 1
ATOM 653 N N . PHE A 1 82 ? 5.312 -7.826 -4.848 1.00 94.56 82 PHE A N 1
ATOM 654 C CA . PHE A 1 82 ? 5.971 -6.774 -5.619 1.00 94.56 82 PHE A CA 1
ATOM 655 C C . PHE A 1 82 ? 7.376 -7.163 -6.086 1.00 94.56 82 PHE A C 1
ATOM 657 O O . PHE A 1 82 ? 8.130 -7.804 -5.357 1.00 94.56 82 PHE A O 1
ATOM 664 N N . PRO A 1 83 ? 7.770 -6.745 -7.302 1.00 92.12 83 PRO A N 1
ATOM 665 C CA . PRO A 1 83 ? 9.078 -7.074 -7.839 1.00 92.12 83 PRO A CA 1
ATOM 666 C C . PRO A 1 83 ? 10.184 -6.277 -7.137 1.00 92.12 83 PRO A C 1
ATOM 668 O O . PRO A 1 83 ? 10.082 -5.068 -6.930 1.00 92.12 83 PRO A O 1
ATOM 671 N N . SER A 1 84 ? 11.297 -6.949 -6.847 1.00 88.25 84 SER A N 1
ATOM 672 C CA . SER A 1 84 ? 12.492 -6.356 -6.231 1.00 88.25 84 SER A CA 1
ATOM 673 C C . SER A 1 84 ? 13.555 -5.908 -7.245 1.00 88.25 84 SER A C 1
ATOM 675 O O . SER A 1 84 ? 14.587 -5.365 -6.857 1.00 88.25 84 SER A O 1
ATOM 677 N N . THR A 1 85 ? 13.322 -6.109 -8.546 1.00 89.19 85 THR A N 1
ATOM 678 C CA . THR A 1 85 ? 14.323 -5.882 -9.607 1.00 89.19 85 THR A CA 1
ATOM 679 C C . THR A 1 85 ? 14.160 -4.558 -10.355 1.00 89.19 85 THR A C 1
ATOM 681 O O . THR A 1 85 ? 15.119 -4.057 -10.935 1.00 89.19 85 THR A O 1
ATOM 684 N N . TYR A 1 86 ? 12.964 -3.969 -10.370 1.00 92.50 86 TYR A N 1
ATOM 685 C CA . TYR A 1 86 ? 12.687 -2.700 -11.046 1.00 92.50 86 TYR A CA 1
ATOM 686 C C . TYR A 1 86 ? 11.573 -1.938 -10.329 1.00 92.50 86 TYR A C 1
ATOM 688 O O . TYR A 1 86 ? 10.743 -2.539 -9.654 1.00 92.50 86 TYR A O 1
ATOM 696 N N . LEU A 1 87 ? 11.547 -0.608 -10.494 1.00 94.19 87 LEU A N 1
ATOM 697 C CA . LEU A 1 87 ? 10.567 0.286 -9.854 1.00 94.19 87 LEU A CA 1
ATOM 698 C C . LEU A 1 87 ? 10.436 0.067 -8.329 1.00 94.19 87 LEU A C 1
ATOM 700 O O . LEU A 1 87 ? 9.379 0.287 -7.742 1.00 94.19 87 LEU A O 1
ATOM 704 N N . VAL A 1 88 ? 11.517 -0.372 -7.676 1.00 94.00 88 VAL A N 1
ATOM 705 C CA . VAL A 1 88 ? 11.514 -0.821 -6.273 1.00 94.00 88 VAL A CA 1
ATOM 706 C C . VAL A 1 88 ? 11.004 0.273 -5.335 1.00 94.00 88 VAL A C 1
ATOM 708 O O . VAL A 1 88 ? 10.213 0.008 -4.434 1.00 94.00 88 VAL A O 1
ATOM 711 N N . ASN A 1 89 ? 11.415 1.521 -5.557 1.00 95.25 89 ASN A N 1
ATOM 712 C CA . ASN A 1 89 ? 10.989 2.648 -4.726 1.00 95.25 89 ASN A CA 1
ATOM 713 C C . ASN A 1 89 ? 9.508 2.987 -4.936 1.00 95.25 89 ASN A C 1
ATOM 715 O O . ASN A 1 89 ? 8.805 3.291 -3.976 1.00 95.25 89 ASN A O 1
ATOM 719 N N . GLN A 1 90 ? 9.017 2.876 -6.169 1.00 95.50 90 GLN A N 1
ATOM 720 C CA . GLN A 1 90 ? 7.611 3.084 -6.499 1.00 95.50 90 GLN A CA 1
ATOM 721 C C . GLN A 1 90 ? 6.754 1.991 -5.855 1.00 95.50 90 GLN A C 1
ATOM 723 O O . GLN A 1 90 ? 5.782 2.300 -5.176 1.00 95.50 90 GLN A O 1
ATOM 728 N N . PHE A 1 91 ? 7.142 0.719 -5.958 1.00 96.19 91 PHE A N 1
ATOM 729 C CA . PHE A 1 91 ? 6.422 -0.365 -5.286 1.00 96.19 91 PHE A CA 1
ATOM 730 C C . PHE A 1 91 ? 6.474 -0.258 -3.757 1.00 96.19 91 PHE A C 1
ATOM 732 O O . PHE A 1 91 ? 5.470 -0.525 -3.101 1.00 96.19 91 PHE A O 1
ATOM 739 N N . LYS A 1 92 ? 7.581 0.220 -3.170 1.00 95.50 92 LYS A N 1
ATOM 740 C CA . LYS A 1 92 ? 7.635 0.556 -1.735 1.00 95.50 92 LYS A CA 1
ATOM 741 C C . LYS A 1 92 ? 6.633 1.653 -1.361 1.00 95.50 92 LYS A C 1
ATOM 743 O O . LYS A 1 92 ? 5.967 1.528 -0.338 1.00 95.50 92 LYS A O 1
ATOM 748 N N . LEU A 1 93 ? 6.486 2.690 -2.186 1.00 97.31 93 LEU A N 1
ATOM 749 C CA . LEU A 1 93 ? 5.496 3.750 -1.975 1.00 97.31 93 LEU A CA 1
ATOM 750 C C . LEU A 1 93 ? 4.065 3.185 -1.951 1.00 97.31 93 LEU A C 1
ATOM 752 O O . LEU A 1 93 ? 3.328 3.417 -0.992 1.00 97.31 93 LEU A O 1
ATOM 756 N N . TYR A 1 94 ? 3.699 2.372 -2.946 1.00 97.19 94 TYR A N 1
ATOM 757 C CA . TYR A 1 94 ? 2.390 1.707 -2.986 1.00 97.19 94 TYR A CA 1
ATOM 758 C C . TYR A 1 94 ? 2.184 0.729 -1.825 1.00 97.19 94 TYR A C 1
ATOM 760 O O . TYR A 1 94 ? 1.098 0.695 -1.251 1.00 97.19 94 TYR A O 1
ATOM 768 N N . LYS A 1 95 ? 3.226 -0.012 -1.428 1.00 97.12 95 LYS A N 1
ATOM 769 C CA . LYS A 1 95 ? 3.202 -0.924 -0.274 1.00 97.12 95 LYS A CA 1
ATOM 770 C C . LYS A 1 95 ? 2.752 -0.204 0.993 1.00 97.12 95 LYS A C 1
ATOM 772 O O . LYS A 1 95 ? 1.843 -0.672 1.675 1.00 97.12 95 LYS A O 1
ATOM 777 N N . TYR A 1 96 ? 3.356 0.943 1.298 1.00 97.12 96 TYR A N 1
ATOM 778 C CA . TYR A 1 96 ? 2.979 1.713 2.483 1.00 97.12 96 TYR A CA 1
ATOM 779 C C . TYR A 1 96 ? 1.589 2.343 2.350 1.00 97.12 96 TYR A C 1
ATOM 781 O O . TYR A 1 96 ? 0.830 2.323 3.318 1.00 97.12 96 TYR A O 1
ATOM 789 N N . GLY A 1 97 ? 1.214 2.813 1.156 1.00 97.62 97 GLY A N 1
ATOM 790 C CA . GLY A 1 97 ? -0.143 3.298 0.890 1.00 97.62 97 GLY A CA 1
ATOM 791 C C . GLY A 1 97 ? -1.210 2.229 1.151 1.00 97.62 97 GLY A C 1
ATOM 792 O O . GLY A 1 97 ? -2.166 2.472 1.884 1.00 97.62 97 GLY A O 1
ATOM 793 N N . PHE A 1 98 ? -1.031 1.011 0.632 1.00 97.94 98 PHE A N 1
ATOM 794 C CA . PHE A 1 98 ? -1.967 -0.095 0.860 1.00 97.94 98 PHE A CA 1
ATOM 795 C C . PHE A 1 98 ? -2.024 -0.535 2.323 1.00 97.94 98 PHE A C 1
ATOM 797 O O . PHE A 1 98 ? -3.114 -0.787 2.839 1.00 97.94 98 PHE A O 1
ATOM 804 N N . ALA A 1 99 ? -0.886 -0.564 3.016 1.00 98.19 99 ALA A N 1
ATOM 805 C CA . ALA A 1 99 ? -0.845 -0.865 4.443 1.00 98.19 99 ALA A CA 1
ATOM 806 C C . ALA A 1 99 ? -1.651 0.152 5.271 1.00 98.19 99 ALA A C 1
ATOM 808 O O . ALA A 1 99 ? -2.439 -0.230 6.140 1.00 98.19 99 ALA A O 1
ATOM 809 N N . MET A 1 100 ? -1.511 1.448 4.967 1.00 97.31 100 MET A N 1
ATOM 810 C CA . MET A 1 100 ? -2.286 2.502 5.625 1.00 97.31 100 MET A CA 1
ATOM 811 C C . MET A 1 100 ? -3.776 2.419 5.297 1.00 97.31 100 MET A C 1
ATOM 813 O O . MET A 1 100 ? -4.594 2.589 6.196 1.00 97.31 100 MET A O 1
ATOM 817 N N . ILE A 1 101 ? -4.149 2.096 4.054 1.00 98.00 101 ILE A N 1
ATOM 818 C CA . ILE A 1 101 ? -5.556 1.881 3.681 1.00 98.00 101 ILE A CA 1
ATOM 819 C C . ILE A 1 101 ? -6.154 0.715 4.462 1.00 98.00 101 ILE A C 1
ATOM 821 O O . ILE A 1 101 ? -7.252 0.848 4.993 1.00 98.00 101 ILE A O 1
ATOM 825 N N . ALA A 1 102 ? -5.445 -0.407 4.579 1.00 98.00 102 ALA A N 1
ATOM 826 C CA . ALA A 1 102 ? -5.930 -1.559 5.333 1.00 98.00 102 ALA A CA 1
ATOM 827 C C . ALA A 1 102 ? -6.180 -1.217 6.811 1.00 98.00 102 ALA A C 1
ATOM 829 O O . ALA A 1 102 ? -7.222 -1.577 7.366 1.00 98.00 102 ALA A O 1
ATOM 830 N N . SER A 1 103 ? -5.270 -0.450 7.420 1.00 97.38 103 SER A N 1
ATOM 831 C CA . SER A 1 103 ? -5.461 0.104 8.764 1.00 97.38 103 SER A CA 1
ATOM 832 C C . SER A 1 103 ? -6.668 1.048 8.824 1.00 97.38 103 SER A C 1
ATOM 834 O O . SER A 1 103 ? -7.545 0.874 9.669 1.00 97.38 103 SER A O 1
ATOM 836 N N . ALA A 1 104 ? -6.781 1.997 7.889 1.00 97.44 104 ALA A N 1
ATOM 837 C CA . ALA A 1 104 ? -7.885 2.953 7.833 1.00 97.44 104 ALA A CA 1
ATOM 838 C C . ALA A 1 104 ? -9.249 2.264 7.678 1.00 97.44 104 ALA A C 1
ATOM 840 O O . ALA A 1 104 ? -10.196 2.623 8.373 1.00 97.44 104 ALA A O 1
ATOM 841 N N . VAL A 1 105 ? -9.357 1.251 6.814 1.00 97.69 105 VAL A N 1
ATOM 842 C CA . VAL A 1 105 ? -10.584 0.462 6.624 1.00 97.69 105 VAL A CA 1
ATOM 843 C C . VAL A 1 105 ? -10.963 -0.249 7.919 1.00 97.69 105 VAL A C 1
ATOM 845 O O . VAL A 1 105 ? -12.117 -0.173 8.344 1.00 97.69 105 VAL A O 1
ATOM 848 N N . TYR A 1 106 ? -10.000 -0.891 8.586 1.00 97.12 106 TYR A N 1
ATOM 849 C CA . TYR A 1 106 ? -10.252 -1.552 9.863 1.00 97.12 106 TYR A CA 1
ATOM 850 C C . TYR A 1 106 ? -10.727 -0.562 10.939 1.00 97.12 106 TYR A C 1
ATOM 852 O O . TYR A 1 106 ? -11.758 -0.789 11.578 1.00 97.12 106 TYR A O 1
ATOM 860 N N . LEU A 1 107 ? -10.018 0.560 11.101 1.00 96.75 107 LEU A N 1
ATOM 861 C CA . LEU A 1 107 ? -10.372 1.614 12.053 1.00 96.75 107 LEU A CA 1
ATOM 862 C C . LEU A 1 107 ? -11.750 2.210 11.748 1.00 96.75 107 LEU A C 1
ATOM 864 O O . LEU A 1 107 ? -12.540 2.419 12.664 1.00 96.75 107 LEU A O 1
ATOM 868 N N . PHE A 1 108 ? -12.076 2.434 10.475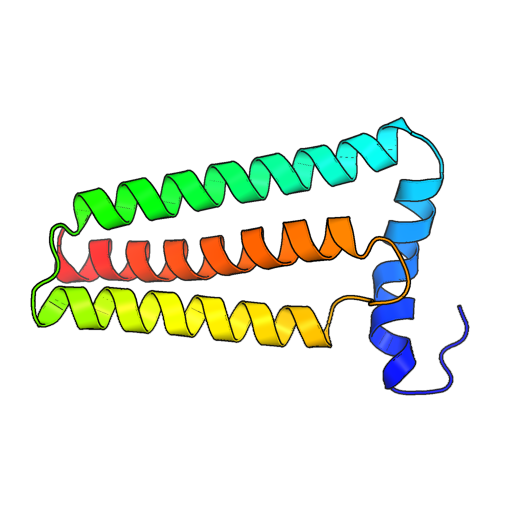 1.00 96.69 108 PHE A N 1
ATOM 869 C CA . PHE A 1 108 ? -13.375 2.960 10.061 1.00 96.69 108 PHE A CA 1
ATOM 870 C C . PHE A 1 108 ? -14.518 1.999 10.402 1.00 96.69 108 PHE A C 1
ATOM 872 O O . PHE A 1 108 ? -15.539 2.426 10.945 1.00 96.69 108 PHE A O 1
ATOM 879 N N . ILE A 1 109 ? -14.345 0.700 10.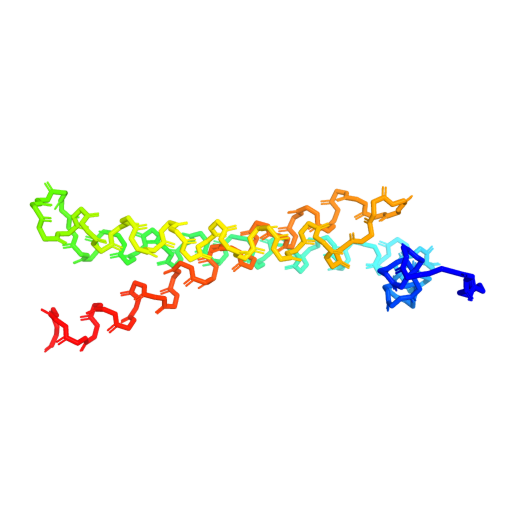133 1.00 95.62 109 ILE A N 1
ATOM 880 C CA . ILE A 1 109 ? -15.336 -0.328 10.481 1.00 95.62 109 ILE A CA 1
ATOM 881 C C . ILE A 1 109 ? -15.551 -0.370 11.997 1.00 95.62 109 ILE A C 1
ATOM 883 O O . ILE A 1 109 ? -16.696 -0.419 12.444 1.00 95.62 109 ILE A O 1
ATOM 887 N N . ARG A 1 110 ? -14.474 -0.327 12.792 1.00 94.25 110 ARG A N 1
ATOM 888 C CA . ARG A 1 110 ? -14.565 -0.327 14.262 1.00 94.25 110 ARG A CA 1
ATOM 889 C C . ARG A 1 110 ? -15.232 0.934 14.796 1.00 94.25 110 ARG A C 1
ATOM 891 O O . ARG A 1 110 ? -16.177 0.830 15.571 1.00 94.25 110 ARG A O 1
ATOM 898 N N . TYR A 1 111 ? -14.834 2.102 14.300 1.00 92.56 111 TYR A N 1
ATOM 899 C CA . TYR A 1 111 ? -15.452 3.380 14.647 1.00 92.56 111 TYR A CA 1
ATOM 900 C C . TYR A 1 111 ? -16.967 3.377 14.384 1.00 92.56 111 TYR A C 1
ATOM 902 O O . TYR A 1 111 ? -17.744 3.831 15.218 1.00 92.56 111 TYR A O 1
ATOM 910 N N . ARG A 1 112 ? -17.409 2.806 13.255 1.00 92.38 112 ARG A N 1
ATOM 911 C CA . ARG A 1 112 ? -18.836 2.708 12.900 1.00 92.38 112 ARG A CA 1
ATOM 912 C C . ARG A 1 112 ? -19.637 1.690 13.707 1.00 92.38 112 ARG A C 1
ATOM 914 O O . ARG A 1 112 ? -20.853 1.808 13.706 1.00 92.38 112 ARG A O 1
ATOM 921 N N . LYS A 1 113 ? -18.996 0.676 14.291 1.00 89.88 113 LYS A N 1
ATOM 922 C CA . LYS A 1 113 ? -19.673 -0.382 15.059 1.00 89.88 113 LYS A CA 1
ATOM 923 C C . LYS A 1 113 ? -19.738 -0.084 16.554 1.00 89.88 113 LYS A C 1
ATOM 925 O O . LYS A 1 113 ? -20.667 -0.533 17.208 1.00 89.88 113 LYS A O 1
ATOM 930 N N . GLU A 1 114 ? -18.727 0.596 17.087 1.00 81.88 114 GLU A N 1
ATOM 931 C CA . GLU A 1 114 ? -18.508 0.692 18.537 1.00 81.88 114 GLU A CA 1
ATOM 932 C C . GLU A 1 114 ? -18.567 2.125 19.080 1.00 81.88 114 GLU A C 1
ATOM 934 O O . GLU A 1 114 ? -18.546 2.308 20.295 1.00 81.88 114 GLU A O 1
ATOM 939 N N . MET A 1 115 ? -18.576 3.145 18.212 1.00 73.81 115 MET A N 1
ATOM 940 C CA . MET A 1 115 ? -18.441 4.552 18.628 1.00 73.81 115 MET A CA 1
ATOM 941 C C . MET A 1 115 ? -19.451 5.510 17.987 1.00 73.81 115 MET A C 1
ATOM 943 O O . MET A 1 115 ? -19.466 6.691 18.329 1.00 73.81 115 MET A O 1
ATOM 947 N N . ARG A 1 116 ? -20.287 5.028 17.067 1.00 60.75 116 ARG A N 1
ATOM 948 C CA . ARG A 1 116 ? -21.419 5.755 16.490 1.00 60.75 116 ARG A CA 1
ATOM 949 C C . ARG A 1 116 ? -22.647 4.869 16.557 1.00 60.75 116 ARG A C 1
ATOM 951 O O . ARG A 1 116 ? -23.727 5.429 16.825 1.00 60.75 116 ARG A O 1
#

Secondary structure (DSSP, 8-state):
----SGGGHHHHHTHHHHHHHHH-HHHHHHHHHHHHHHHHHHHHHHHHHHHHH-S--HHHHHHHHHHHHHHHHHHHHHHHHS-SSSSHHHHHHHHHHHHHHHHHHHHHHHHHHH--

Foldseek 3Di:
DDDPDPLCQLVVVCVVLVCQLVVDVVSVVVLQVVLVVLLVVLVVLLVVLDVLLDDDDPVVVVLQVVLQVQLVVLLVVLVSRHDPPPPNVSSVSNSNSVSSNSSSVSSVVCCVPPPD

=== Feature glossary ===
Key to the feature types in this record:

Secondary structure (8-state, DSSP). Secondary structure is the local, repeating backbone conformation. DSSP classifies it into eight states by reading the hydrogen-bond network: three helix types (H, G, I), two β types (E, B), two non-regular types (T, S), and unstructured coil (-).

Backbone torsions (φ/ψ). Backbone dihedral angles. Every residue except chain termini has a φ (preceding-C → N → Cα → C) and a ψ (N → Cα → C → next-N). They are reported in degrees following the IUPAC sign convention. Secondary structure is essentially a statement about which (φ, ψ) basin each residue occupies.

Predicted aligned error. Predicted Aligned Error (PAE) is an AlphaFold confidence matrix: entry (i, j) is the expected error in the position of residue j, in ångströms, when the prediction is superimposed on the true structure at residue i. Low PAE within a block of residues means that block is internally rigid and well-predicted; high PAE between two blocks means their relative placement is uncertain even if each block individually is confident.

B-factor. B-factor (Debye–Waller factor) reflects atomic displacement in the crystal lattice. It is an experimental observable (units Å²), not a prediction; low values mean the atom is pinned down, high values mean it moves or is heterogeneous across the crystal.

Secondary structure (3-state, P-SEA). Three-state secondary structure (P-SEA) collapses the eight DSSP classes into helix (a), strand (b), and coil (c). P-SEA assigns these from Cα geometry alone — distances and angles — without requiring backbone oxygens, so it works on any Cα trace.

Sequence. Primary structure: the covalent order of the twenty standard amino acids along the backbone. Two proteins with the same sequence will (almost always) fold to the same structure; two with 30% identity often share a fold but not the details.

pLDDT. pLDDT is the predicted lDDT-Cα score: AlphaFold's confidence that the local environment of each residue (all inter-atomic distances within 15 Å) is correctly placed. It is a per-residue number between 0 and 100, with higher meaning more reliable.

InterPro / GO / CATH / organism. Functional annotations link the protein to curated databases. InterPro entries identify conserved domains and families by matching the sequence against member-database signatures (Pfam, PROSITE, CDD, …). Gene Ontology (GO) terms describe molecular function, biological process, and cellular component in a controlled vocabulary. CATH places the structure in a hierarchical fold classification (Class/Architecture/Topology/Homologous-superfamily). The organism is the source species.

Contact-map, Ramachandran, and PAE plots. Three diagnostic plots accompany the record. The Cα contact map visualizes the tertiary structure as a 2D adjacency matrix (8 Å cutoff, sequence-local contacts suppressed). The Ramachandran plot shows the distribution of backbone (φ, ψ) torsions, with points in the α and β basins reflecting secondary structure content. The PAE plot shows AlphaFold's inter-residue confidence as a color matrix.

mmCIF coordinates. The mmCIF table is the protein's shape written out atom by atom. For each backbone N, Cα, C, and carbonyl O, it records an (x, y, z) coordinate triple in Å plus the residue type, chain letter, and residue number.

Radius of gyration, Cα contacts, bounding box. Three whole-structure scalars: the radius of gyration (RMS distance of Cα from centroid, in Å), the count of Cα–Cα contacts (pairs closer than 8 Å and separated by more than four residues in sequence — i.e. tertiary, not local, contacts), and the bounding-box dimensions. Together they distinguish compact globular folds from extended fibres or disordered chains.

Foldseek 3Di. The Foldseek 3Di string encodes local tertiary geometry as a 20-letter alphabet — one character per residue — derived from the relative positions of nearby Cα atoms. Unlike the amino-acid sequence, 3Di is a direct function of the 3D structure, so two proteins with the same fold have similar 3Di strings even at low sequence identity.

Rendered structure images. Six rendered views show the 3D structure from the faces of a cube — i.e. along ±x, ±y, ±z. Rendering representation is drawn randomly per protein from cartoon (secondary-structure ribbons), sticks (backbone bonds), or molecular surface; coloring is either N→C rainbow (blue at the N-terminus through red at the C-terminus) or one color per chain.

Nearest PDB structures. The Foldseek neighbor list gives the closest experimentally determined structures in the PDB, ranked by structural alignment. TM-score near 1 means near-identical fold; near 0.3 means only rough topology match. This is how one finds what a novel AlphaFold prediction most resembles in the solved-structure universe.

Solvent-accessible surface area. SASA measures how much of the protein is reachable by solvent. It is computed by rolling a water-sized probe over the atomic surface and summing the exposed area (Å²). Per-residue SASA distinguishes core (buried, low SASA) from surface (exposed, high SASA) residues; total SASA is a whole-molecule size measure.